Protein AF-A0A1U9K891-F1 (afdb_monomer_lite)

Secondary structure (DSSP, 8-state):
-HHHHHHHHHHHHHHHHHHHHTTHHHHS-GGGHHHHHHHHHHHHHHHHHHHHHHHHHHHGGGT----HHHHHHHHHHHHHHHHHHHHHHHHHHHHHTT-S-SS--THHHHHHHHHHHHHHHHHHHHSSPPPPS--TTSPPP-

InterPro domains:
  IPR021328 Spore coat protein CotB-like [PF11155] (35-123)

Radius of gyration: 16.1 Å; chains: 1; bounding box: 39×25×48 Å

Structure (mmCIF, N/CA/C/O backbone):
data_AF-A0A1U9K891-F1
#
_entry.id   AF-A0A1U9K891-F1
#
loop_
_atom_site.group_PDB
_atom_site.id
_atom_site.type_symbol
_atom_site.label_atom_id
_atom_site.label_alt_id
_atom_site.label_comp_id
_atom_site.label_asym_id
_atom_site.label_entity_id
_atom_site.label_seq_id
_atom_site.pdbx_PDB_ins_code
_atom_site.Cartn_x
_atom_site.Cartn_y
_atom_site.Cartn_z
_atom_site.occupancy
_atom_site.B_iso_or_equiv
_atom_site.auth_seq_id
_atom_site.auth_comp_id
_atom_site.auth_asym_id
_atom_site.auth_atom_id
_atom_site.pdbx_PDB_model_num
ATOM 1 N N . MET A 1 1 ? 2.923 1.384 -20.842 1.00 33.66 1 MET A N 1
ATOM 2 C CA . MET A 1 1 ? 1.862 2.333 -20.423 1.00 33.66 1 MET A CA 1
ATOM 3 C C . MET A 1 1 ? 1.271 1.982 -19.051 1.00 33.66 1 MET A C 1
ATOM 5 O O . MET A 1 1 ? 1.158 2.877 -18.228 1.00 33.66 1 MET A O 1
ATOM 9 N N . PHE A 1 2 ? 1.002 0.702 -18.750 1.00 32.62 2 PHE A N 1
ATOM 10 C CA . PHE A 1 2 ? 0.487 0.247 -17.441 1.00 32.62 2 PHE A CA 1
ATOM 11 C C . PHE A 1 2 ? 1.403 0.523 -16.226 1.00 32.62 2 PHE A C 1
ATOM 13 O O . PHE A 1 2 ? 0.908 0.895 -15.169 1.00 32.62 2 PHE A O 1
ATOM 20 N N . PHE A 1 3 ? 2.730 0.447 -16.377 1.00 34.75 3 PHE A N 1
ATOM 21 C CA . PHE A 1 3 ? 3.678 0.740 -15.285 1.00 34.75 3 PHE A CA 1
ATOM 22 C C . PHE A 1 3 ? 3.655 2.208 -14.818 1.00 34.75 3 PHE A C 1
ATOM 24 O O . PHE A 1 3 ? 3.722 2.486 -13.624 1.00 34.75 3 PHE A O 1
ATOM 31 N N . LEU A 1 4 ? 3.495 3.162 -15.747 1.00 36.66 4 LEU A N 1
ATOM 32 C CA . LEU A 1 4 ? 3.326 4.580 -15.399 1.00 36.66 4 LEU A CA 1
ATOM 33 C C . LEU A 1 4 ? 1.980 4.830 -14.705 1.00 36.66 4 LEU A C 1
ATOM 35 O O . LEU A 1 4 ? 1.898 5.683 -13.826 1.00 36.66 4 LEU A O 1
ATOM 39 N N . LEU A 1 5 ? 0.940 4.076 -15.074 1.00 40.94 5 LEU A N 1
ATOM 40 C CA . LEU A 1 5 ? -0.362 4.120 -14.409 1.00 40.94 5 LEU A CA 1
ATOM 41 C C . LEU A 1 5 ? -0.273 3.612 -12.970 1.00 40.94 5 LEU A C 1
ATOM 43 O O . LEU A 1 5 ? -0.857 4.224 -12.099 1.00 40.94 5 LEU A O 1
ATOM 47 N N . ILE A 1 6 ? 0.512 2.579 -12.676 1.00 49.97 6 ILE A N 1
ATOM 48 C CA . ILE A 1 6 ? 0.661 2.077 -11.297 1.00 49.97 6 ILE A CA 1
ATOM 49 C C . ILE A 1 6 ? 1.545 2.975 -10.445 1.00 49.97 6 ILE A C 1
ATOM 51 O O . ILE A 1 6 ? 1.308 3.094 -9.255 1.00 49.97 6 ILE A O 1
ATOM 55 N N . LEU A 1 7 ? 2.497 3.695 -11.032 1.00 44.00 7 LEU A N 1
ATOM 56 C CA . LEU A 1 7 ? 3.250 4.715 -10.301 1.00 44.00 7 LEU A CA 1
ATOM 57 C C . LEU A 1 7 ? 2.450 6.012 -10.111 1.00 44.00 7 LEU A C 1
ATOM 59 O O . LEU A 1 7 ? 2.667 6.721 -9.137 1.00 44.00 7 LEU A O 1
ATOM 63 N N . THR A 1 8 ? 1.504 6.332 -10.997 1.00 44.66 8 THR A N 1
ATOM 64 C CA . THR A 1 8 ? 0.598 7.487 -10.835 1.00 44.66 8 THR A CA 1
ATOM 65 C C . THR A 1 8 ? -0.592 7.161 -9.928 1.00 44.66 8 THR A C 1
ATOM 67 O O . THR A 1 8 ? -0.879 7.939 -9.027 1.00 44.66 8 THR A O 1
ATOM 70 N N . HIS A 1 9 ? -1.208 5.984 -10.054 1.00 48.44 9 HIS A N 1
ATOM 71 C CA . HIS A 1 9 ? -2.154 5.435 -9.077 1.00 48.44 9 HIS A CA 1
ATOM 72 C C . HIS A 1 9 ? -1.477 5.123 -7.747 1.00 48.44 9 HIS A C 1
ATOM 74 O O . HIS A 1 9 ? -2.083 5.335 -6.711 1.00 48.44 9 HIS A O 1
ATOM 80 N N . GLY A 1 10 ? -0.221 4.686 -7.758 1.00 49.00 10 GLY A N 1
ATOM 81 C CA . GLY A 1 10 ? 0.613 4.533 -6.574 1.00 49.00 10 GLY A CA 1
ATOM 82 C C . GLY A 1 10 ? 0.853 5.878 -5.917 1.00 49.00 10 GLY A C 1
ATOM 83 O O . GLY A 1 10 ? 0.620 5.990 -4.730 1.00 49.00 10 GLY A O 1
ATOM 84 N N . LYS A 1 11 ? 1.184 6.938 -6.664 1.00 44.19 11 LYS A N 1
ATOM 85 C CA . LYS A 1 11 ? 1.211 8.306 -6.117 1.00 44.19 11 LYS A CA 1
ATOM 86 C C . LYS A 1 11 ? -0.128 8.716 -5.500 1.00 44.19 11 LYS A C 1
ATOM 88 O O . LYS A 1 11 ? -0.116 9.292 -4.424 1.00 44.19 11 LYS A O 1
ATOM 93 N N . VAL A 1 12 ? -1.262 8.408 -6.135 1.00 40.78 12 VAL A N 1
ATOM 94 C CA . VAL A 1 12 ? -2.603 8.720 -5.596 1.00 40.78 12 VAL A CA 1
ATOM 95 C C . VAL A 1 12 ? -2.924 7.886 -4.346 1.00 40.78 12 VAL A C 1
ATOM 97 O O . VAL A 1 12 ? -3.421 8.431 -3.370 1.00 40.78 12 VAL A O 1
ATOM 100 N N . SER A 1 13 ? -2.599 6.595 -4.343 1.00 46.31 13 SER A N 1
ATOM 101 C CA . SER A 1 13 ? -2.831 5.662 -3.234 1.00 46.31 13 SER A CA 1
ATOM 102 C C . SER A 1 13 ? -1.880 5.934 -2.063 1.00 46.31 13 SER A C 1
ATOM 104 O O . SER A 1 13 ? -2.342 6.082 -0.944 1.00 46.31 13 SER A O 1
ATOM 106 N N . PHE A 1 14 ? -0.581 6.156 -2.300 1.00 47.16 14 PHE A N 1
ATOM 107 C CA . PHE A 1 14 ? 0.377 6.639 -1.293 1.00 47.16 14 PHE A CA 1
ATOM 108 C C . PHE A 1 14 ? -0.004 8.021 -0.754 1.00 47.16 14 PHE A C 1
ATOM 110 O O . PHE A 1 14 ? 0.047 8.219 0.451 1.00 47.16 14 PHE A O 1
ATOM 117 N N . SER A 1 15 ? -0.454 8.953 -1.599 1.00 37.88 15 SER A N 1
ATOM 118 C CA . SER A 1 15 ? -0.898 10.274 -1.136 1.00 37.88 15 SER A CA 1
ATOM 119 C C . SER A 1 15 ? -2.155 10.202 -0.266 1.00 37.88 15 SER A C 1
ATOM 121 O O . SER A 1 15 ? -2.250 10.964 0.691 1.00 37.88 15 SER A O 1
ATOM 123 N N . LYS A 1 16 ? -3.109 9.313 -0.572 1.00 48.41 16 LYS A N 1
ATOM 124 C CA . LYS A 1 16 ? -4.275 9.063 0.288 1.00 48.41 16 LYS A CA 1
ATOM 125 C C . LYS A 1 16 ? -3.884 8.346 1.584 1.00 48.41 16 LYS A C 1
ATOM 127 O O . LYS A 1 16 ? -4.315 8.779 2.647 1.00 48.41 16 LYS A O 1
ATOM 132 N N . ARG A 1 17 ? -3.009 7.334 1.508 1.00 52.03 17 ARG A N 1
ATOM 133 C CA . ARG A 1 17 ? -2.419 6.624 2.658 1.00 52.03 17 ARG A CA 1
ATOM 134 C C . ARG A 1 17 ? -1.742 7.568 3.646 1.00 52.03 17 ARG A C 1
ATOM 136 O O . ARG A 1 17 ? -2.068 7.512 4.823 1.00 52.03 17 ARG A O 1
ATOM 143 N N . CYS A 1 18 ? -0.854 8.453 3.175 1.00 44.34 18 CYS A N 1
ATOM 144 C CA . CYS A 1 18 ? -0.199 9.460 4.018 1.00 44.34 18 CYS A CA 1
ATOM 145 C C . CYS A 1 18 ? -1.235 10.347 4.724 1.00 44.34 18 CYS A C 1
ATOM 147 O O . CYS A 1 18 ? -1.146 10.563 5.925 1.00 44.34 18 CYS A O 1
ATOM 149 N N . PHE A 1 19 ? -2.267 10.797 4.004 1.00 44.09 19 PHE A N 1
ATOM 150 C CA . PHE A 1 19 ? -3.293 11.676 4.571 1.00 44.09 19 PHE A CA 1
ATOM 151 C C . PHE A 1 19 ? -4.163 10.979 5.636 1.00 44.09 19 PHE A C 1
ATOM 153 O O . PHE A 1 19 ? -4.589 11.599 6.611 1.00 44.09 19 PHE A O 1
ATOM 160 N N . LEU A 1 20 ? -4.422 9.681 5.464 1.00 51.84 20 LEU A N 1
ATOM 161 C CA . LEU A 1 20 ? -5.260 8.889 6.365 1.00 51.84 20 LEU A CA 1
ATOM 162 C C . LEU A 1 20 ? -4.485 8.364 7.584 1.00 51.84 20 LEU A C 1
ATOM 164 O O . LEU A 1 20 ? -4.988 8.470 8.700 1.00 51.84 20 LEU A O 1
ATOM 168 N N . ALA A 1 21 ? -3.243 7.896 7.411 1.00 53.66 21 ALA A N 1
ATOM 169 C CA . ALA A 1 21 ? -2.380 7.458 8.514 1.00 53.66 21 ALA A CA 1
ATOM 170 C C . ALA A 1 21 ? -2.021 8.599 9.486 1.00 53.66 21 ALA A C 1
ATOM 172 O O . ALA A 1 21 ? -1.835 8.358 10.678 1.00 53.66 21 ALA A O 1
ATOM 173 N N . ASP A 1 22 ? -1.997 9.848 9.010 1.00 53.81 22 ASP A N 1
ATOM 174 C CA . ASP A 1 22 ? -1.832 11.036 9.859 1.00 53.81 22 ASP A CA 1
ATOM 175 C C . ASP A 1 22 ? -3.111 11.422 10.617 1.00 53.81 22 ASP A C 1
ATOM 177 O O . ASP A 1 22 ? -3.047 12.099 11.647 1.00 53.81 22 ASP A O 1
ATOM 181 N N . SER A 1 23 ? -4.273 10.963 10.142 1.00 57.81 23 SER A N 1
ATOM 182 C CA . SER A 1 23 ? -5.575 11.209 10.772 1.00 57.81 23 SER A CA 1
ATOM 183 C C . SER A 1 23 ? -5.867 10.227 11.914 1.00 57.81 23 SER A C 1
ATOM 185 O O . SER A 1 23 ? -6.490 10.615 12.900 1.00 57.81 23 SER A O 1
ATOM 187 N N . ILE A 1 24 ? -5.369 8.985 11.835 1.00 62.19 24 ILE A N 1
ATOM 188 C CA . ILE A 1 24 ? -5.563 7.950 12.871 1.00 62.19 24 ILE A CA 1
ATOM 189 C C . ILE A 1 24 ? -5.080 8.431 14.260 1.00 62.19 24 ILE A C 1
ATOM 191 O O . ILE A 1 24 ? -5.860 8.373 15.212 1.00 62.19 24 ILE A O 1
ATOM 195 N N . PRO A 1 25 ? -3.871 9.018 14.414 1.00 57.59 25 PRO A N 1
ATOM 196 C CA . PRO A 1 25 ? -3.420 9.587 15.683 1.00 57.59 25 PRO A CA 1
ATOM 197 C C . PRO A 1 25 ? -4.299 10.692 16.266 1.00 57.59 25 PRO A C 1
ATOM 199 O O . PRO A 1 25 ? -4.258 10.914 17.472 1.00 57.59 25 PRO A O 1
ATOM 202 N N . LEU A 1 26 ? -5.033 11.426 15.424 1.00 56.66 26 LEU A N 1
ATOM 203 C CA . LEU A 1 26 ? -5.911 12.513 15.861 1.00 56.66 26 LEU A CA 1
ATOM 204 C C . LEU A 1 26 ? -7.231 11.976 16.434 1.00 56.66 26 LEU A C 1
ATOM 206 O O . LEU A 1 26 ? -7.853 12.639 17.263 1.00 56.66 26 LEU A O 1
ATOM 210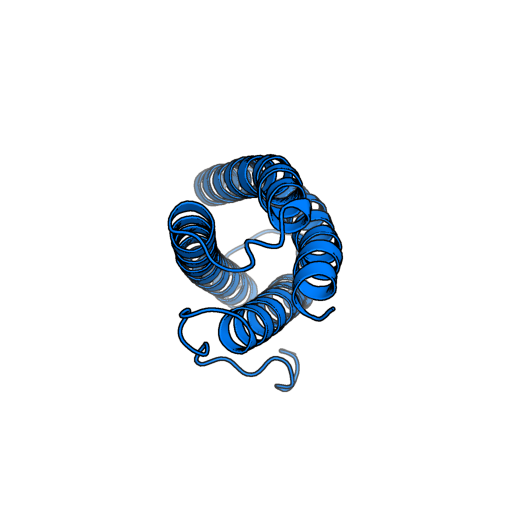 N N . CYS A 1 27 ? -7.639 10.783 15.999 1.00 57.28 27 CYS A N 1
ATOM 211 C CA . CYS A 1 27 ? -8.893 10.142 16.376 1.00 57.28 27 CYS A CA 1
ATOM 212 C C . CYS A 1 27 ? -8.758 9.135 17.532 1.00 57.28 27 CYS A C 1
ATOM 214 O O . CYS A 1 27 ? -9.783 8.741 18.083 1.00 57.28 27 CYS A O 1
ATOM 216 N N . LEU A 1 28 ? -7.536 8.755 17.930 1.00 58.94 28 LEU A N 1
ATOM 217 C CA . LEU A 1 28 ? -7.259 7.851 19.055 1.00 58.94 28 LEU A CA 1
ATOM 218 C C . LEU A 1 28 ? -6.839 8.643 20.317 1.00 58.94 28 LEU A C 1
ATOM 220 O O . LEU A 1 28 ? -5.880 9.417 20.263 1.00 58.94 28 LEU A O 1
ATOM 224 N N . PRO A 1 29 ? -7.504 8.482 21.478 1.00 54.91 29 PRO A N 1
ATOM 225 C CA . PRO A 1 29 ? -7.154 9.198 22.702 1.00 54.91 29 PRO A CA 1
ATOM 226 C C . PRO A 1 29 ? -5.859 8.658 23.326 1.00 54.91 29 PRO A C 1
ATOM 228 O O . PRO A 1 29 ? -5.322 7.620 22.944 1.00 54.91 29 PRO A O 1
ATOM 231 N N . PHE A 1 30 ? -5.394 9.343 24.375 1.00 47.72 30 PHE A N 1
ATOM 232 C CA . PHE A 1 30 ? -4.142 9.093 25.108 1.00 47.72 30 PHE A CA 1
ATOM 233 C C . PHE A 1 30 ? -3.942 7.648 25.625 1.00 47.72 30 PHE A C 1
ATOM 235 O O . PHE A 1 30 ? -2.829 7.288 25.990 1.00 47.72 30 PHE A O 1
ATOM 242 N N . MET A 1 31 ? -4.985 6.812 25.660 1.00 50.09 31 MET A N 1
ATOM 243 C CA . MET A 1 31 ? -4.899 5.411 26.096 1.00 50.09 31 MET A CA 1
ATOM 244 C C . MET A 1 31 ? -4.296 4.476 25.027 1.00 50.09 31 MET A C 1
ATOM 246 O O . MET A 1 31 ? -3.773 3.422 25.371 1.00 50.09 31 MET A O 1
ATOM 250 N N . HIS A 1 32 ? -4.257 4.897 23.758 1.00 66.50 32 HIS A N 1
ATOM 251 C CA . HIS A 1 32 ? -3.839 4.079 22.607 1.00 66.50 32 HIS A CA 1
ATOM 252 C C . HIS A 1 32 ? -2.469 4.490 22.029 1.00 66.50 32 HIS A C 1
ATOM 254 O O . HIS A 1 32 ? -2.254 4.515 20.818 1.00 66.50 32 HIS A O 1
ATOM 260 N N . ILE A 1 33 ? -1.504 4.835 22.894 1.00 72.62 33 ILE A N 1
ATOM 261 C CA . ILE A 1 33 ? -0.168 5.334 22.490 1.00 72.62 33 ILE A CA 1
ATOM 262 C C . ILE A 1 33 ? 0.570 4.365 21.551 1.00 72.62 33 ILE A C 1
ATOM 264 O O . ILE A 1 33 ? 1.286 4.824 20.661 1.00 72.62 33 ILE A O 1
ATOM 268 N N . LEU A 1 34 ? 0.397 3.051 21.725 1.00 80.56 34 LEU A N 1
ATOM 269 C CA . LEU A 1 34 ? 1.054 2.039 20.890 1.00 80.56 34 LEU A CA 1
ATOM 270 C C . LEU A 1 34 ? 0.527 2.060 19.447 1.00 80.56 34 LEU A C 1
ATOM 272 O O . LEU A 1 34 ? 1.331 2.188 18.526 1.00 80.56 34 LEU A O 1
ATOM 276 N N . LEU A 1 35 ? -0.797 2.071 19.254 1.00 79.44 35 LEU A N 1
ATOM 277 C CA . LEU A 1 35 ? -1.423 2.184 17.928 1.00 79.44 35 LEU A CA 1
ATOM 278 C C . LEU A 1 35 ? -1.027 3.490 17.227 1.00 79.44 35 LEU A C 1
ATOM 280 O O . LEU A 1 35 ? -0.752 3.519 16.029 1.00 79.44 35 LEU A O 1
ATOM 284 N N . ILE A 1 36 ? -0.911 4.584 17.987 1.00 79.25 36 ILE A N 1
ATOM 285 C CA . ILE A 1 36 ? -0.436 5.870 17.463 1.00 79.25 36 ILE A CA 1
ATOM 286 C C . ILE A 1 36 ? 1.021 5.773 16.985 1.00 79.25 36 ILE A C 1
ATOM 288 O O . ILE A 1 36 ? 1.369 6.315 15.932 1.00 79.25 36 ILE A O 1
ATOM 292 N N . GLN A 1 37 ? 1.895 5.123 17.757 1.00 85.19 37 GLN A N 1
ATOM 293 C CA . GLN A 1 37 ? 3.298 4.929 17.383 1.00 85.19 37 GLN A CA 1
ATOM 294 C C . GLN A 1 37 ? 3.434 4.038 16.148 1.00 85.19 37 GLN A C 1
ATOM 296 O O . GLN A 1 37 ? 4.242 4.336 15.263 1.00 85.19 37 GLN A O 1
ATOM 301 N N . GLU A 1 38 ? 2.627 2.988 16.062 1.00 86.19 38 GLU A N 1
ATOM 302 C CA . GLU A 1 38 ? 2.588 2.094 14.914 1.00 86.19 38 GLU A CA 1
ATOM 303 C C . GLU A 1 38 ? 2.091 2.812 13.654 1.00 86.19 38 GLU A C 1
ATOM 305 O O . GLU A 1 38 ? 2.795 2.810 12.640 1.00 86.19 38 GLU A O 1
ATOM 310 N N . SER A 1 39 ? 0.982 3.554 13.746 1.00 84.50 39 SER A N 1
ATOM 311 C CA . SER A 1 39 ? 0.462 4.384 12.649 1.00 84.50 39 SER A CA 1
ATOM 312 C C . SER A 1 39 ? 1.515 5.363 12.125 1.00 84.50 39 SER A C 1
ATOM 314 O O . SER A 1 39 ? 1.769 5.430 10.925 1.00 84.50 39 SER A O 1
ATOM 316 N N . ARG A 1 40 ? 2.223 6.071 13.018 1.00 84.25 40 ARG A N 1
ATOM 317 C CA . ARG A 1 40 ? 3.322 6.980 12.630 1.00 84.25 40 ARG A CA 1
ATOM 318 C C . ARG A 1 40 ? 4.478 6.249 11.951 1.00 84.25 40 ARG A C 1
ATOM 320 O O . ARG A 1 40 ? 5.137 6.802 11.070 1.00 84.25 40 ARG A O 1
ATOM 327 N N . THR A 1 41 ? 4.744 5.014 12.365 1.00 88.56 41 THR A N 1
ATOM 328 C CA . THR A 1 41 ? 5.785 4.178 11.761 1.00 88.56 41 THR A CA 1
ATOM 329 C C . THR A 1 41 ? 5.374 3.740 10.356 1.00 88.56 41 THR A C 1
ATOM 331 O O . THR A 1 41 ? 6.220 3.708 9.461 1.00 88.56 41 THR A O 1
ATOM 334 N N . PHE A 1 42 ? 4.089 3.458 10.122 1.00 85.12 42 PHE A N 1
ATOM 335 C CA . PHE A 1 42 ? 3.549 3.260 8.775 1.00 85.12 42 PHE A CA 1
ATOM 336 C C . PHE A 1 42 ? 3.634 4.532 7.926 1.00 85.12 42 PHE A C 1
ATOM 338 O O . PHE A 1 42 ? 4.175 4.455 6.823 1.00 85.12 42 PHE A O 1
ATOM 345 N N . THR A 1 43 ? 3.221 5.700 8.442 1.00 82.62 43 THR A N 1
ATOM 346 C CA . THR A 1 43 ? 3.354 6.989 7.730 1.00 82.62 43 THR A CA 1
ATOM 347 C C . THR A 1 43 ? 4.778 7.174 7.214 1.00 82.62 43 THR A C 1
ATOM 349 O O . THR A 1 43 ? 4.987 7.348 6.015 1.00 82.62 43 THR A O 1
ATOM 352 N N . LYS A 1 44 ? 5.775 7.056 8.099 1.00 86.75 44 LYS A N 1
ATOM 353 C CA . LYS A 1 44 ? 7.180 7.258 7.732 1.00 86.75 44 LYS A CA 1
ATOM 354 C C . LYS A 1 44 ? 7.650 6.279 6.648 1.00 86.75 44 LYS A C 1
ATOM 356 O O . LYS A 1 44 ? 8.313 6.684 5.696 1.00 86.75 44 LYS A O 1
ATOM 361 N N . ARG A 1 45 ? 7.296 4.994 6.761 1.00 86.62 45 ARG A N 1
ATOM 362 C CA . ARG A 1 45 ? 7.644 3.978 5.750 1.00 86.62 45 ARG A CA 1
ATOM 363 C C . ARG A 1 45 ? 7.010 4.296 4.393 1.00 86.62 45 ARG A C 1
ATOM 365 O O . ARG A 1 45 ? 7.671 4.201 3.358 1.00 86.62 45 ARG A O 1
ATOM 372 N N . PHE A 1 46 ? 5.753 4.734 4.385 1.00 84.75 46 PHE A N 1
ATOM 373 C CA . PHE A 1 46 ? 5.067 5.127 3.157 1.00 84.75 46 PHE A CA 1
ATOM 374 C C . PHE A 1 46 ? 5.643 6.399 2.526 1.00 84.75 46 PHE A C 1
ATOM 376 O O . PHE A 1 46 ? 5.753 6.455 1.301 1.00 84.75 46 PHE A O 1
ATOM 383 N N . GLU A 1 47 ? 6.082 7.377 3.320 1.00 84.06 47 GLU A N 1
ATOM 384 C CA . GLU A 1 47 ? 6.816 8.550 2.826 1.00 84.06 47 GLU A CA 1
ATOM 385 C C . GLU A 1 47 ? 8.136 8.153 2.151 1.00 84.06 47 GLU A C 1
ATOM 387 O O . GLU A 1 47 ? 8.448 8.621 1.052 1.00 84.06 47 GLU A O 1
ATOM 392 N N . GLU A 1 48 ? 8.896 7.238 2.757 1.00 87.00 48 GLU A N 1
ATOM 393 C CA . GLU A 1 48 ? 10.138 6.721 2.173 1.00 87.00 48 GLU A CA 1
ATOM 394 C C . GLU A 1 48 ? 9.878 6.033 0.820 1.00 87.00 48 GLU A C 1
ATOM 396 O O . GLU A 1 48 ? 10.600 6.266 -0.158 1.00 87.00 48 GLU A O 1
ATOM 401 N N . TYR A 1 49 ? 8.805 5.243 0.708 1.00 86.00 49 TYR A N 1
ATOM 402 C CA . TYR A 1 49 ? 8.398 4.651 -0.569 1.00 86.00 49 TYR A CA 1
ATOM 403 C C . TYR A 1 49 ? 7.909 5.678 -1.584 1.00 86.00 49 TYR A C 1
ATOM 405 O O . TYR A 1 49 ? 8.216 5.549 -2.774 1.00 86.00 49 TYR A O 1
ATOM 413 N N . PHE A 1 50 ? 7.198 6.710 -1.136 1.00 83.31 50 PHE A N 1
ATOM 414 C CA . PHE A 1 50 ? 6.744 7.800 -1.988 1.00 83.31 50 PHE A CA 1
ATOM 415 C C . PHE A 1 50 ? 7.918 8.559 -2.615 1.00 83.31 50 PHE A C 1
ATOM 417 O O . PHE A 1 50 ? 7.851 8.909 -3.793 1.00 83.31 50 PHE A O 1
ATOM 424 N N . LEU A 1 51 ? 9.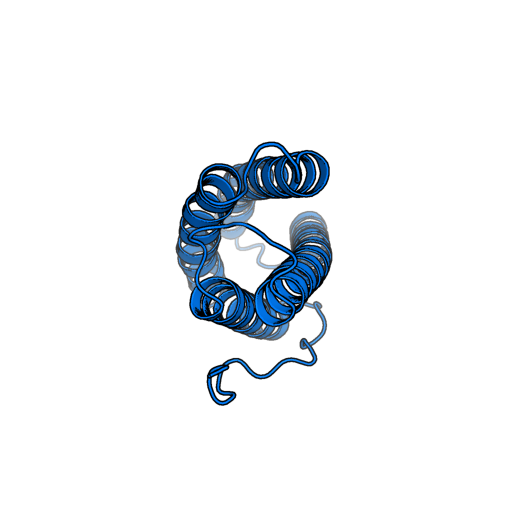011 8.760 -1.874 1.00 86.12 51 LEU A N 1
ATOM 425 C CA . LEU A 1 51 ? 10.233 9.374 -2.399 1.00 86.12 51 LEU A CA 1
ATOM 426 C C . LEU A 1 51 ? 11.012 8.428 -3.326 1.00 86.12 51 LEU A C 1
ATOM 428 O O . LEU A 1 51 ? 11.559 8.865 -4.336 1.00 86.12 51 LEU A O 1
ATOM 432 N N . LYS A 1 52 ? 11.035 7.124 -3.030 1.00 86.69 52 LYS A N 1
ATOM 433 C CA . LYS A 1 52 ? 11.764 6.110 -3.816 1.00 86.69 52 LYS A CA 1
ATOM 434 C C . LYS A 1 52 ? 11.094 5.786 -5.158 1.00 86.69 52 LYS A C 1
ATOM 436 O O . LYS A 1 52 ? 11.780 5.539 -6.150 1.00 86.69 52 LYS A O 1
ATOM 441 N N . ALA A 1 53 ? 9.762 5.776 -5.219 1.00 85.56 53 ALA A N 1
ATOM 442 C CA . ALA A 1 53 ? 9.019 5.351 -6.406 1.00 85.56 53 ALA A CA 1
ATOM 443 C C . ALA A 1 53 ? 9.275 6.217 -7.666 1.00 85.56 53 ALA A C 1
ATOM 445 O O . ALA A 1 53 ? 9.491 5.640 -8.737 1.00 85.56 53 ALA A O 1
ATOM 446 N N . PRO A 1 54 ? 9.298 7.567 -7.603 1.00 85.94 54 PRO A N 1
ATOM 447 C CA . PRO A 1 54 ? 9.645 8.421 -8.740 1.00 85.94 54 PRO A CA 1
ATOM 448 C C . PRO A 1 54 ? 11.058 8.186 -9.281 1.00 85.94 54 PRO A C 1
ATOM 450 O O . PRO A 1 54 ? 11.246 8.223 -10.496 1.00 85.94 54 PRO A O 1
ATOM 453 N N . GLU A 1 55 ? 12.028 7.899 -8.412 1.00 88.38 55 GLU A N 1
ATOM 454 C CA . GLU A 1 55 ? 13.411 7.620 -8.818 1.00 88.38 55 GLU A CA 1
ATOM 455 C C . GLU A 1 55 ? 13.489 6.330 -9.646 1.00 88.38 55 GLU A C 1
ATOM 457 O O . GLU A 1 55 ? 14.040 6.311 -10.750 1.00 88.38 55 GLU A O 1
ATOM 462 N N . LEU A 1 56 ? 12.829 5.265 -9.176 1.00 87.69 56 LEU A N 1
ATOM 463 C CA . LEU A 1 56 ? 12.722 4.004 -9.918 1.00 87.69 56 LEU A CA 1
ATOM 464 C C . LEU A 1 56 ? 11.940 4.171 -11.228 1.00 87.69 56 LEU A C 1
ATOM 466 O O . LEU A 1 56 ? 12.296 3.570 -12.244 1.00 87.69 56 LEU A O 1
ATOM 470 N N . ALA A 1 57 ? 10.912 5.024 -11.234 1.00 85.44 57 ALA A N 1
ATOM 471 C CA . ALA A 1 57 ? 10.184 5.396 -12.444 1.00 85.44 57 ALA A CA 1
ATOM 472 C C . ALA A 1 57 ? 11.089 6.097 -13.468 1.00 85.44 57 ALA A C 1
ATOM 474 O O . ALA A 1 57 ? 10.947 5.885 -14.673 1.00 85.44 57 ALA A O 1
ATOM 475 N N . GLY A 1 58 ? 12.029 6.919 -12.993 1.00 87.31 58 GLY A N 1
ATOM 476 C CA . GLY A 1 58 ? 13.018 7.604 -13.818 1.00 87.31 58 GLY A CA 1
ATOM 477 C C . GLY A 1 58 ? 13.872 6.630 -14.629 1.00 87.31 58 GLY A C 1
ATOM 478 O O . GLY A 1 58 ? 14.089 6.858 -15.821 1.00 87.31 58 GLY A O 1
ATOM 479 N N . TYR A 1 59 ? 14.272 5.502 -14.036 1.00 87.12 59 TYR A N 1
ATOM 480 C CA . TYR A 1 59 ? 15.063 4.474 -14.723 1.00 87.12 59 TYR A CA 1
ATOM 481 C C . TYR A 1 59 ? 14.327 3.811 -15.890 1.00 87.12 59 TYR A C 1
ATOM 483 O O . TYR A 1 59 ? 14.968 3.444 -16.875 1.00 87.12 59 TYR A O 1
ATOM 491 N N . LEU A 1 60 ? 12.990 3.757 -15.868 1.00 86.31 60 LEU A N 1
ATOM 492 C CA . LEU A 1 60 ? 12.188 3.210 -16.973 1.00 86.31 60 LEU A CA 1
ATOM 493 C C . LEU A 1 60 ? 12.368 3.995 -18.286 1.00 86.31 60 LEU A C 1
ATOM 495 O O . LEU A 1 60 ? 12.125 3.462 -19.370 1.00 86.31 60 LEU A O 1
ATOM 499 N N . ARG A 1 61 ? 12.837 5.251 -18.219 1.00 90.38 61 ARG A N 1
ATOM 500 C CA . ARG A 1 61 ? 13.166 6.062 -19.406 1.00 90.38 61 ARG A CA 1
ATOM 501 C C . ARG A 1 61 ? 14.321 5.491 -20.226 1.00 90.38 61 ARG A C 1
ATOM 503 O O . ARG A 1 61 ? 14.444 5.835 -21.394 1.00 90.38 61 ARG A O 1
ATOM 510 N N . THR A 1 62 ? 15.142 4.624 -19.636 1.00 91.81 62 THR A N 1
ATOM 511 C CA . THR A 1 62 ? 16.233 3.922 -20.330 1.00 91.81 62 THR A CA 1
ATOM 512 C C . THR A 1 62 ? 15.745 2.736 -21.171 1.00 91.81 62 THR A C 1
ATOM 514 O O . THR A 1 62 ? 16.560 2.027 -21.750 1.00 91.81 62 THR A O 1
ATOM 517 N N . HIS A 1 63 ? 14.426 2.502 -21.227 1.00 87.75 63 HIS A N 1
ATOM 518 C CA . HIS A 1 63 ? 13.790 1.313 -21.812 1.00 87.75 63 HIS A CA 1
ATOM 519 C C . HIS A 1 63 ? 14.108 -0.003 -21.082 1.00 87.75 63 HIS A C 1
ATOM 521 O O . HIS A 1 63 ? 13.768 -1.082 -21.566 1.00 87.75 63 HIS A O 1
ATOM 527 N N . LEU A 1 64 ? 14.682 0.080 -19.878 1.00 87.75 64 LEU A N 1
ATOM 528 C CA . LEU A 1 64 ? 14.795 -1.036 -18.949 1.00 87.75 64 LEU A CA 1
ATOM 529 C C . LEU A 1 64 ? 13.515 -1.130 -18.103 1.00 87.75 64 LEU A C 1
ATOM 531 O O . LEU A 1 64 ? 13.349 -0.400 -17.129 1.00 87.75 64 LEU A O 1
ATOM 535 N N . PHE A 1 65 ? 12.590 -2.006 -18.496 1.00 83.81 65 PHE A N 1
ATOM 536 C CA . PHE A 1 65 ? 11.278 -2.132 -17.839 1.00 83.81 65 PHE A CA 1
ATOM 537 C C . PHE A 1 65 ? 11.267 -3.068 -16.629 1.00 83.81 65 PHE A C 1
ATOM 539 O O . PHE A 1 65 ? 10.352 -3.001 -15.813 1.00 83.81 65 PHE A O 1
ATOM 546 N N . THR A 1 66 ? 12.277 -3.924 -16.500 1.00 84.62 66 THR A N 1
ATOM 547 C CA . THR A 1 66 ? 12.450 -4.834 -15.371 1.00 84.62 66 THR A CA 1
ATOM 548 C C . THR A 1 66 ? 13.899 -4.787 -14.918 1.00 84.62 66 THR A C 1
ATOM 550 O O . THR A 1 66 ? 14.827 -4.819 -15.725 1.00 84.62 66 THR A O 1
ATOM 553 N N . PHE A 1 67 ? 14.108 -4.664 -13.611 1.00 91.25 67 PHE A N 1
ATOM 554 C CA . PHE A 1 67 ? 15.440 -4.676 -13.021 1.00 91.25 67 PHE A CA 1
ATOM 555 C C . PHE A 1 67 ? 15.370 -5.077 -11.543 1.00 91.25 67 PHE A C 1
ATOM 557 O O . PHE A 1 67 ? 14.345 -4.844 -10.896 1.00 91.25 67 PHE A O 1
ATOM 564 N N . PRO A 1 68 ? 16.444 -5.657 -10.973 1.00 93.12 68 PRO A N 1
ATOM 565 C CA . PRO A 1 68 ? 16.397 -6.247 -9.635 1.00 93.12 68 PRO A CA 1
ATOM 566 C C . PRO A 1 68 ? 15.924 -5.290 -8.535 1.00 93.12 68 PRO A C 1
ATOM 568 O O . PRO A 1 68 ? 15.180 -5.696 -7.646 1.00 93.12 68 PRO A O 1
ATOM 571 N N . ALA A 1 69 ? 16.304 -4.010 -8.608 1.00 92.25 69 ALA A N 1
ATOM 572 C CA . ALA A 1 69 ? 15.886 -3.017 -7.620 1.00 92.25 69 ALA A CA 1
ATOM 573 C C . ALA A 1 69 ?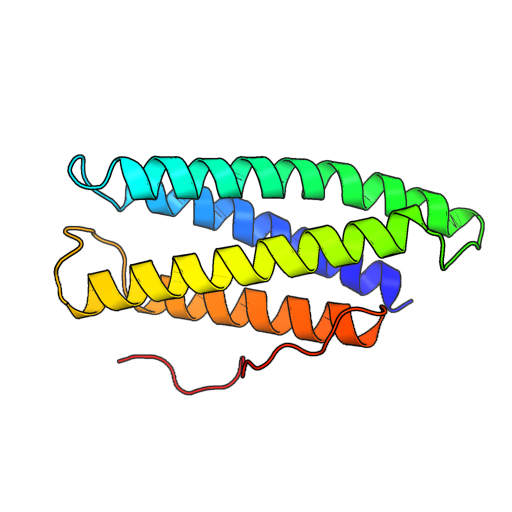 14.375 -2.714 -7.671 1.00 92.25 69 ALA A C 1
ATOM 575 O O . ALA A 1 69 ? 13.774 -2.520 -6.618 1.00 92.25 69 ALA A O 1
ATOM 576 N N . LEU A 1 70 ? 13.753 -2.735 -8.858 1.00 90.50 70 LEU A N 1
ATOM 577 C CA . LEU A 1 70 ? 12.303 -2.574 -9.011 1.00 90.50 70 LEU A CA 1
ATOM 578 C C . LEU A 1 70 ? 11.549 -3.778 -8.443 1.00 90.50 70 LEU A C 1
ATOM 580 O O . LEU A 1 70 ? 10.600 -3.609 -7.687 1.00 90.50 70 LEU A O 1
ATOM 584 N N . ASN A 1 71 ? 12.018 -4.992 -8.740 1.00 91.00 71 ASN A N 1
ATOM 585 C CA . ASN A 1 71 ? 11.406 -6.216 -8.221 1.00 91.00 71 ASN A CA 1
ATOM 586 C C . ASN A 1 71 ? 11.502 -6.285 -6.693 1.00 91.00 71 ASN A C 1
ATOM 588 O O . ASN A 1 71 ? 10.535 -6.643 -6.025 1.00 91.00 71 ASN A O 1
ATOM 592 N N . ARG A 1 72 ? 12.653 -5.896 -6.133 1.00 92.81 72 ARG A N 1
ATOM 593 C CA . ARG A 1 72 ? 12.831 -5.791 -4.684 1.00 92.81 72 ARG A CA 1
ATOM 594 C C . ARG A 1 72 ? 11.883 -4.756 -4.079 1.00 92.81 72 ARG A C 1
ATOM 596 O O . ARG A 1 72 ? 11.237 -5.059 -3.086 1.00 92.81 72 ARG A O 1
ATOM 603 N N . PHE A 1 73 ? 11.778 -3.573 -4.682 1.00 91.50 73 PHE A N 1
ATOM 604 C CA . PHE A 1 73 ? 10.867 -2.527 -4.218 1.00 91.50 73 PHE A CA 1
ATOM 605 C C . PHE A 1 73 ? 9.406 -2.994 -4.210 1.00 91.50 73 PHE A C 1
ATOM 607 O O . PHE A 1 73 ? 8.716 -2.792 -3.219 1.00 91.50 73 PHE A O 1
ATOM 614 N N . ASN A 1 74 ? 8.953 -3.681 -5.261 1.00 90.31 74 ASN A N 1
ATOM 615 C CA . ASN A 1 74 ? 7.584 -4.195 -5.321 1.00 90.31 74 ASN A CA 1
ATOM 616 C C . ASN A 1 74 ? 7.293 -5.203 -4.196 1.00 90.31 74 ASN A C 1
ATOM 618 O O . ASN A 1 74 ? 6.222 -5.140 -3.606 1.00 90.31 74 ASN A O 1
ATOM 622 N N . ARG A 1 75 ? 8.251 -6.076 -3.853 1.00 91.69 75 ARG A N 1
ATOM 623 C CA . ARG A 1 75 ? 8.121 -7.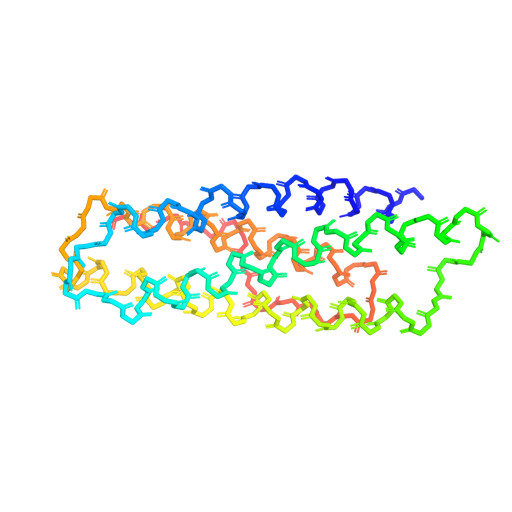019 -2.722 1.00 91.69 75 ARG A CA 1
ATOM 624 C C . ARG A 1 75 ? 8.153 -6.332 -1.356 1.00 91.69 75 ARG A C 1
ATOM 626 O O . ARG A 1 75 ? 7.455 -6.754 -0.446 1.00 91.69 75 ARG A O 1
ATOM 633 N N . GLU A 1 76 ? 8.968 -5.288 -1.204 1.00 92.12 76 GLU A N 1
ATOM 634 C CA . GLU A 1 76 ? 8.988 -4.468 0.017 1.00 92.12 76 GLU A CA 1
ATOM 635 C C . GLU A 1 76 ? 7.621 -3.806 0.238 1.00 92.12 76 GLU A C 1
ATOM 637 O O . GLU A 1 76 ? 7.070 -3.884 1.331 1.00 92.12 76 GLU A O 1
ATOM 642 N N . VAL A 1 77 ? 7.045 -3.228 -0.820 1.00 90.06 77 VAL A N 1
ATOM 643 C CA . VAL A 1 77 ? 5.713 -2.615 -0.765 1.00 90.06 77 VAL A CA 1
ATOM 644 C C . VAL A 1 77 ? 4.618 -3.657 -0.532 1.00 90.06 77 VAL A C 1
ATOM 646 O O . VAL A 1 77 ? 3.731 -3.404 0.271 1.00 90.06 77 VAL A O 1
ATOM 649 N N . GLU A 1 78 ? 4.672 -4.820 -1.191 1.00 90.12 78 GLU A N 1
ATOM 650 C CA . GLU A 1 78 ? 3.740 -5.937 -0.949 1.00 90.12 78 GLU A CA 1
ATOM 651 C C . GLU A 1 78 ? 3.684 -6.301 0.541 1.00 90.12 78 GLU A C 1
ATOM 653 O O . GLU A 1 78 ? 2.602 -6.341 1.123 1.00 90.12 78 GLU A O 1
ATOM 658 N N . LEU A 1 79 ? 4.850 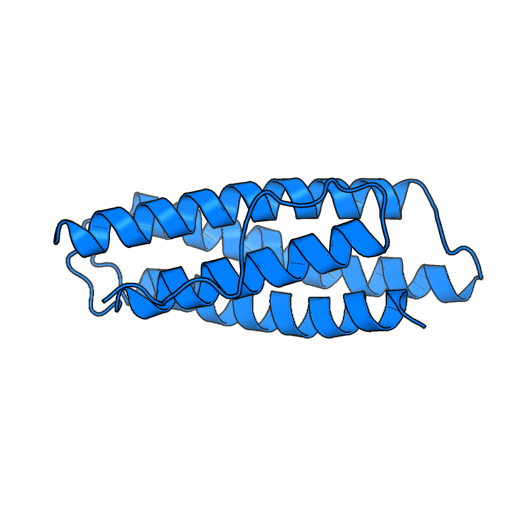-6.514 1.161 1.00 92.00 79 LEU A N 1
ATOM 659 C CA . LEU A 1 79 ? 4.952 -6.874 2.573 1.00 92.00 79 LEU A CA 1
ATOM 660 C C . LEU A 1 79 ? 4.382 -5.777 3.482 1.00 92.00 79 LEU A C 1
ATOM 662 O O . LEU A 1 79 ? 3.572 -6.064 4.357 1.00 92.00 79 LEU A O 1
ATOM 666 N N . GLU A 1 80 ? 4.798 -4.527 3.277 1.00 90.50 80 GLU A N 1
ATOM 667 C CA . GLU A 1 80 ? 4.353 -3.409 4.116 1.00 90.50 80 GLU A CA 1
ATOM 668 C C . GLU A 1 80 ? 2.854 -3.152 4.009 1.00 90.50 80 GLU A C 1
ATOM 670 O O . GLU A 1 80 ? 2.199 -2.828 4.995 1.00 90.50 80 GLU A O 1
ATOM 675 N N . MET A 1 81 ? 2.283 -3.357 2.828 1.00 86.69 81 MET A N 1
ATOM 676 C CA . MET A 1 81 ? 0.846 -3.239 2.639 1.00 86.69 81 MET A CA 1
ATOM 677 C C . MET A 1 81 ? 0.059 -4.368 3.285 1.00 86.69 81 MET A C 1
ATOM 679 O O . MET A 1 81 ? -0.999 -4.100 3.842 1.00 86.69 81 MET A O 1
ATOM 683 N N . ALA A 1 82 ? 0.570 -5.600 3.256 1.00 89.62 82 ALA A N 1
ATOM 684 C CA . ALA A 1 82 ? -0.047 -6.704 3.983 1.00 89.62 82 ALA A CA 1
ATOM 685 C C . ALA A 1 82 ? -0.037 -6.445 5.501 1.00 89.62 82 ALA A C 1
ATOM 687 O O . ALA A 1 82 ? -1.049 -6.647 6.163 1.00 89.62 82 ALA A O 1
ATOM 688 N N . LEU A 1 83 ? 1.073 -5.927 6.044 1.00 91.06 83 LEU A N 1
ATOM 689 C CA . LEU A 1 83 ? 1.153 -5.527 7.454 1.00 91.06 83 LEU A CA 1
ATOM 690 C C . LEU A 1 83 ? 0.169 -4.400 7.785 1.00 91.06 83 LEU A C 1
ATOM 692 O O . LEU A 1 83 ? -0.494 -4.444 8.817 1.00 91.06 83 LEU A O 1
ATOM 696 N N . PHE A 1 84 ? 0.045 -3.410 6.901 1.00 88.06 84 PHE A N 1
ATOM 697 C CA . PHE A 1 84 ? -0.888 -2.305 7.095 1.00 88.06 84 PHE A CA 1
ATOM 698 C C . PHE A 1 84 ? -2.354 -2.747 7.006 1.00 88.06 84 PHE A C 1
ATOM 700 O O . PHE A 1 84 ? -3.181 -2.261 7.765 1.00 88.06 84 PHE A O 1
ATOM 707 N N . GLN A 1 85 ? -2.683 -3.701 6.131 1.00 87.25 85 GLN A N 1
ATOM 708 C CA . GLN A 1 85 ? -4.014 -4.308 6.082 1.00 87.25 85 GLN A CA 1
ATOM 709 C C . GLN A 1 85 ? -4.369 -5.006 7.396 1.00 87.25 85 GLN A C 1
ATOM 711 O O . GLN A 1 85 ? -5.459 -4.774 7.908 1.00 87.25 85 GLN A O 1
ATOM 716 N N . SER A 1 86 ? -3.447 -5.784 7.972 1.00 90.19 86 SER A N 1
ATOM 717 C CA . SER A 1 86 ? -3.656 -6.397 9.290 1.00 90.19 86 SER A CA 1
ATOM 718 C C . SER A 1 86 ? -3.875 -5.351 10.385 1.00 90.19 86 SER A C 1
ATOM 720 O O . SER A 1 86 ? -4.776 -5.508 11.199 1.00 90.19 86 SER A O 1
ATOM 722 N N . PHE A 1 87 ? -3.100 -4.264 10.370 1.00 87.88 87 PHE A N 1
ATOM 723 C CA . PHE A 1 87 ? -3.264 -3.149 11.307 1.00 87.88 87 PHE A CA 1
ATOM 724 C C . PHE A 1 87 ? -4.634 -2.463 11.173 1.00 87.88 87 PHE A C 1
ATOM 726 O O . PHE A 1 87 ? -5.262 -2.126 12.171 1.00 87.88 87 PHE A O 1
ATOM 733 N N . LEU A 1 88 ? -5.134 -2.278 9.946 1.00 85.19 88 LEU A N 1
ATOM 734 C CA . LEU A 1 88 ? -6.471 -1.720 9.718 1.00 85.19 88 LEU A CA 1
ATOM 735 C C . LEU A 1 88 ? -7.581 -2.650 10.217 1.00 85.19 88 LEU A C 1
ATOM 737 O O . LEU A 1 88 ? -8.543 -2.156 10.796 1.00 85.19 88 LEU A O 1
ATOM 741 N N . SER A 1 89 ? -7.441 -3.964 10.023 1.00 85.62 89 SER A N 1
ATOM 742 C CA . SER A 1 89 ? -8.388 -4.948 10.560 1.00 85.62 89 SER A CA 1
ATOM 743 C C . SER A 1 89 ? -8.399 -4.971 12.089 1.00 85.62 89 SER A C 1
ATOM 745 O O . SER A 1 89 ? -9.466 -5.077 12.677 1.00 85.62 89 SER A O 1
ATOM 747 N N . GLU A 1 90 ? -7.241 -4.813 12.737 1.00 85.31 90 GLU A N 1
ATOM 748 C CA . GLU A 1 90 ? -7.164 -4.697 14.200 1.00 85.31 90 GLU A CA 1
ATOM 749 C C . GLU A 1 90 ? -7.881 -3.433 14.702 1.00 85.31 90 GLU A C 1
ATOM 751 O O . GLU A 1 90 ? -8.650 -3.499 15.654 1.00 85.31 90 GLU A O 1
ATOM 756 N N . ILE A 1 91 ? -7.697 -2.286 14.034 1.00 81.06 91 ILE A N 1
ATOM 757 C CA . ILE A 1 91 ? -8.430 -1.053 14.377 1.00 81.06 91 ILE A CA 1
ATOM 758 C C . ILE A 1 91 ? -9.942 -1.236 14.197 1.00 81.06 91 ILE A C 1
ATOM 760 O O . ILE A 1 91 ? -10.711 -0.787 15.042 1.00 81.06 91 ILE A O 1
ATOM 764 N N . GLU A 1 92 ? -10.363 -1.875 13.106 1.00 80.81 92 GLU A N 1
ATOM 765 C CA . GLU A 1 92 ? -11.774 -2.149 12.825 1.00 80.81 92 GLU A CA 1
ATOM 766 C C . GLU A 1 92 ? -12.409 -3.038 13.904 1.00 80.81 92 GLU A C 1
ATOM 768 O O . GLU A 1 92 ? -13.485 -2.713 14.401 1.00 80.81 92 GLU A O 1
ATOM 773 N N . GLU A 1 93 ? -11.734 -4.117 14.310 1.00 82.06 93 GLU A N 1
ATOM 774 C CA . GLU A 1 93 ? -12.196 -5.019 15.373 1.00 82.06 93 GLU A CA 1
ATOM 775 C C . GLU A 1 93 ? -12.328 -4.278 16.712 1.00 82.06 93 GLU A C 1
ATOM 777 O O . GLU A 1 93 ? -13.382 -4.325 17.345 1.00 82.06 93 GLU A O 1
ATOM 782 N N . LEU A 1 94 ? -11.316 -3.489 17.084 1.00 78.12 94 LEU A N 1
ATOM 783 C CA . LEU A 1 94 ? -11.337 -2.702 18.318 1.00 78.12 94 LEU A CA 1
ATOM 784 C C . LEU A 1 94 ? -12.422 -1.606 18.334 1.00 78.12 94 LEU A C 1
ATOM 786 O O . LEU A 1 94 ? -12.917 -1.243 19.403 1.00 78.12 94 LEU A O 1
ATOM 790 N N . GLU A 1 95 ? -12.788 -1.046 17.176 1.00 73.50 95 GLU A N 1
ATOM 791 C CA . GLU A 1 95 ? -13.922 -0.120 17.060 1.00 73.50 95 GLU A CA 1
ATOM 792 C C . GLU A 1 95 ? -15.270 -0.836 17.185 1.00 73.50 95 GLU A C 1
ATOM 794 O O . GLU A 1 95 ? -16.167 -0.330 17.859 1.00 73.50 95 GLU A O 1
ATOM 799 N N . LEU A 1 96 ? -15.421 -2.012 16.566 1.00 74.00 96 LEU A N 1
ATOM 800 C CA . LEU A 1 96 ? -16.647 -2.812 16.655 1.00 74.00 96 LEU A CA 1
ATOM 801 C C . LEU A 1 96 ? -16.918 -3.307 18.083 1.00 74.00 96 LEU A C 1
ATOM 803 O O . LEU A 1 96 ? -18.078 -3.437 18.478 1.00 74.00 96 LEU A O 1
ATOM 807 N N . GLU A 1 97 ? -15.864 -3.555 18.861 1.00 75.69 97 GLU A N 1
ATOM 808 C CA . GLU A 1 97 ? -15.948 -3.956 20.269 1.00 75.69 97 GLU A CA 1
ATOM 809 C C . GLU A 1 97 ? -16.107 -2.765 21.243 1.00 75.69 97 GLU A C 1
ATOM 811 O O . GLU A 1 97 ? -16.230 -2.975 22.451 1.00 75.69 97 GLU A O 1
ATOM 816 N N . ASP A 1 98 ? -16.162 -1.520 20.739 1.00 67.50 98 ASP A N 1
ATOM 817 C CA . ASP A 1 98 ? -16.203 -0.266 21.524 1.00 67.50 98 ASP A CA 1
ATOM 818 C C . ASP A 1 98 ? -14.994 -0.119 22.486 1.00 67.50 98 ASP A C 1
ATOM 820 O O . ASP A 1 98 ? -15.028 0.609 23.483 1.00 67.50 98 ASP A O 1
ATOM 824 N N . GLU A 1 99 ? -13.886 -0.813 22.191 1.00 62.25 99 GLU A N 1
ATOM 825 C CA . GLU A 1 99 ? -12.636 -0.787 22.967 1.00 62.25 99 GLU A CA 1
ATOM 826 C C . GLU A 1 99 ? -11.733 0.402 22.579 1.00 62.25 99 GLU A C 1
ATOM 828 O O . GLU A 1 99 ? -10.842 0.833 23.330 1.00 62.25 99 GLU A O 1
ATOM 833 N N . VAL A 1 100 ? -11.994 1.005 21.417 1.00 59.34 100 VAL A N 1
ATOM 834 C CA . VAL A 1 100 ? -11.373 2.253 20.968 1.00 59.34 100 VAL A CA 1
ATOM 835 C C . VAL A 1 100 ? -12.300 3.436 21.235 1.00 59.34 100 VAL A C 1
ATOM 837 O O . VAL A 1 100 ? -13.261 3.697 20.523 1.00 59.34 100 VAL A O 1
ATOM 840 N N . LEU A 1 101 ? -11.951 4.232 22.250 1.00 52.75 101 LEU A N 1
ATOM 841 C CA . LEU A 1 101 ? -12.619 5.498 22.577 1.00 52.75 101 LEU A CA 1
ATOM 842 C C . LEU A 1 101 ? -12.273 6.606 21.558 1.00 52.75 101 LEU A C 1
ATOM 844 O O . LEU A 1 101 ? -11.615 7.579 21.911 1.00 52.75 101 LEU A O 1
ATOM 848 N N . GLY A 1 102 ? -12.666 6.475 20.292 1.00 59.75 102 GLY A N 1
ATOM 849 C CA . GLY A 1 102 ? -12.351 7.432 19.222 1.00 59.75 102 GLY A CA 1
ATOM 850 C C . GLY A 1 102 ? -13.576 8.047 18.539 1.00 59.75 102 GLY A C 1
ATOM 851 O O . GLY A 1 102 ? -14.695 7.576 18.683 1.00 59.75 102 GLY A O 1
ATOM 852 N N . THR A 1 103 ? -13.375 9.113 17.758 1.00 62.91 103 THR A N 1
ATOM 853 C CA . THR A 1 103 ? -14.376 9.624 16.782 1.00 62.91 103 THR A CA 1
ATOM 854 C C . THR A 1 103 ? -14.261 8.948 15.415 1.00 62.91 103 THR A C 1
ATOM 856 O O . THR A 1 103 ? -14.841 9.399 14.424 1.00 62.91 103 THR A O 1
ATOM 859 N N . LEU A 1 104 ? -13.428 7.919 15.355 1.00 64.50 104 LEU A N 1
ATOM 860 C CA . LEU A 1 104 ? -13.091 7.164 14.170 1.00 64.50 104 LEU A CA 1
ATOM 861 C C . LEU A 1 104 ? -14.306 6.270 13.860 1.00 64.50 104 LEU A C 1
ATOM 863 O O . LEU A 1 104 ? -14.906 5.688 14.758 1.00 64.50 104 LEU A O 1
ATOM 867 N N . SER A 1 105 ? -14.790 6.348 12.621 1.00 69.25 105 SER A N 1
ATOM 868 C CA . SER A 1 105 ? -15.945 5.570 12.176 1.00 69.25 105 SER A CA 1
ATOM 869 C C . SER A 1 105 ? -15.438 4.265 11.570 1.00 69.25 105 SER A C 1
ATOM 871 O O . SER A 1 105 ? -14.526 4.356 10.740 1.00 69.25 105 SER A O 1
ATOM 873 N N . PRO A 1 106 ? -16.095 3.117 11.820 1.00 68.06 106 PRO A N 1
ATOM 874 C CA . PRO A 1 106 ? -15.647 1.814 11.310 1.00 68.06 106 PRO A CA 1
ATOM 875 C C . PRO A 1 106 ? -15.624 1.758 9.775 1.00 68.06 106 PRO A C 1
ATOM 877 O O . PRO A 1 106 ? -14.883 0.998 9.155 1.00 68.06 106 PRO A O 1
ATOM 880 N N . LEU A 1 107 ? -16.350 2.670 9.121 1.00 76.19 107 LEU A N 1
ATOM 881 C CA . LEU A 1 107 ? -16.322 2.856 7.673 1.00 76.19 107 LEU A CA 1
ATOM 882 C C . LEU A 1 107 ? -14.971 3.352 7.132 1.00 76.19 107 LEU A C 1
ATOM 884 O O . LEU A 1 107 ? -14.718 3.219 5.930 1.00 76.19 107 LEU A O 1
ATOM 888 N N . MET A 1 108 ? -14.130 3.971 7.965 1.00 75.56 108 MET A N 1
ATOM 889 C CA . MET A 1 108 ? -12.827 4.498 7.560 1.00 75.56 108 MET A CA 1
ATOM 890 C C . MET A 1 108 ? -11.772 3.389 7.428 1.00 75.56 108 MET A C 1
ATOM 892 O O . MET A 1 108 ? -11.196 3.304 6.337 1.00 75.56 108 MET A O 1
ATOM 896 N N . PRO A 1 109 ? -11.553 2.510 8.428 1.00 76.81 109 PRO A N 1
ATOM 897 C CA . PRO A 1 109 ? -10.725 1.313 8.264 1.00 76.81 109 PRO A CA 1
ATOM 898 C C . PRO A 1 109 ? -11.153 0.437 7.074 1.00 76.81 109 PRO A C 1
ATOM 900 O O . PRO A 1 109 ? -10.316 0.125 6.225 1.00 76.81 109 PRO A O 1
ATOM 903 N N . ASP A 1 110 ? -12.455 0.160 6.913 1.00 79.62 110 ASP A N 1
ATOM 904 C CA . ASP A 1 110 ? -13.001 -0.601 5.772 1.00 79.62 110 ASP A CA 1
ATOM 905 C C . ASP A 1 110 ? -12.737 0.094 4.420 1.00 79.62 110 ASP A C 1
ATOM 907 O O . ASP A 1 110 ? -12.389 -0.531 3.410 1.00 79.62 110 ASP A O 1
ATOM 911 N N . HIS A 1 111 ? -12.891 1.422 4.348 1.00 81.94 111 HIS A N 1
ATOM 912 C CA . HIS A 1 111 ? -12.552 2.167 3.134 1.00 81.94 111 HIS A CA 1
ATOM 913 C C . HIS A 1 111 ? -11.064 2.043 2.787 1.00 81.94 111 HIS A C 1
ATOM 915 O O . HIS A 1 111 ? -10.737 1.781 1.627 1.00 81.94 111 HIS A O 1
ATOM 921 N N . MET A 1 112 ? -10.188 2.200 3.779 1.00 79.31 112 MET A N 1
ATOM 922 C CA . MET A 1 112 ? -8.741 2.115 3.605 1.00 79.31 112 MET A CA 1
ATOM 923 C C . MET A 1 112 ? -8.319 0.720 3.160 1.00 79.31 112 MET A C 1
ATOM 925 O O . MET A 1 112 ? -7.657 0.584 2.132 1.00 79.31 112 MET A O 1
ATOM 929 N N . PHE A 1 113 ? -8.786 -0.320 3.849 1.00 85.38 113 PHE A N 1
ATOM 930 C CA . PHE A 1 113 ? -8.461 -1.709 3.538 1.00 85.38 113 PHE A CA 1
ATOM 931 C C . PHE A 1 113 ? -8.765 -2.056 2.073 1.00 85.38 113 PHE A C 1
ATOM 933 O O . PHE A 1 113 ? -7.954 -2.687 1.385 1.00 85.38 113 PHE A O 1
ATOM 940 N N . ARG A 1 114 ? -9.908 -1.588 1.555 1.00 85.62 114 ARG A N 1
ATOM 941 C CA . ARG A 1 114 ? -10.307 -1.814 0.158 1.00 85.62 114 ARG A CA 1
ATOM 942 C C . ARG A 1 114 ? -9.446 -1.054 -0.845 1.00 85.62 114 ARG A C 1
ATOM 944 O O . ARG A 1 114 ? -9.147 -1.597 -1.912 1.00 85.62 114 ARG A O 1
ATOM 951 N N . GLU A 1 115 ? -9.019 0.170 -0.529 1.00 84.69 115 GLU A N 1
ATOM 952 C CA . GLU A 1 115 ? -8.060 0.896 -1.370 1.00 84.69 115 GLU A CA 1
ATOM 953 C C . GLU A 1 115 ? -6.705 0.170 -1.425 1.00 84.69 115 GLU A C 1
ATOM 955 O O . GLU A 1 115 ? -6.130 0.027 -2.511 1.00 84.69 115 GLU A O 1
ATOM 960 N N . GLU A 1 116 ? -6.239 -0.364 -0.291 1.00 83.94 116 GLU A N 1
ATOM 961 C CA . GLU A 1 116 ? -5.004 -1.151 -0.224 1.00 83.94 116 GLU A CA 1
ATOM 962 C C . GLU A 1 116 ? -5.105 -2.455 -1.020 1.00 83.94 116 GLU A C 1
ATOM 964 O O . GLU A 1 116 ? -4.219 -2.780 -1.818 1.00 83.94 116 GLU A O 1
ATOM 969 N N . CYS A 1 117 ? -6.226 -3.162 -0.873 1.00 88.00 117 CYS A N 1
ATOM 970 C CA . CYS A 1 117 ? -6.506 -4.391 -1.601 1.00 88.00 117 CYS A CA 1
ATOM 971 C C . CYS A 1 117 ? -6.460 -4.159 -3.118 1.00 88.00 117 CYS A C 1
ATOM 973 O O . CYS A 1 117 ? -5.762 -4.863 -3.854 1.00 88.00 117 CYS A O 1
ATOM 975 N N . TYR A 1 118 ? -7.134 -3.105 -3.592 1.00 87.06 118 TYR A N 1
ATOM 976 C CA . TYR A 1 118 ? -7.123 -2.734 -5.004 1.00 87.06 118 TYR A CA 1
ATOM 977 C C . TYR A 1 118 ? -5.706 -2.434 -5.510 1.00 87.06 118 TYR A C 1
ATOM 979 O O . TYR A 1 118 ? -5.337 -2.855 -6.612 1.00 87.06 118 TYR A O 1
ATOM 987 N N . TYR A 1 119 ? -4.891 -1.730 -4.721 1.00 85.62 119 TYR A N 1
ATOM 988 C CA . TYR A 1 119 ? -3.508 -1.455 -5.095 1.00 85.62 119 TYR A CA 1
ATOM 989 C C . TYR A 1 119 ? -2.691 -2.748 -5.241 1.00 85.62 119 TYR A C 1
ATOM 991 O O . TYR A 1 119 ? -2.022 -2.915 -6.264 1.00 85.62 119 TYR A O 1
ATOM 999 N N . LEU A 1 120 ? -2.768 -3.677 -4.280 1.00 88.06 120 LEU A N 1
ATOM 1000 C CA . LEU A 1 120 ? -2.038 -4.951 -4.342 1.00 88.06 120 LEU A CA 1
ATOM 1001 C C . LEU A 1 120 ? -2.460 -5.793 -5.547 1.00 88.06 120 LEU A C 1
ATOM 1003 O O . LEU A 1 120 ? -1.600 -6.317 -6.256 1.00 88.06 120 LEU A O 1
ATOM 1007 N N . MET A 1 121 ? -3.759 -5.842 -5.861 1.00 89.38 121 MET A N 1
ATOM 1008 C CA . MET A 1 121 ? -4.248 -6.504 -7.075 1.00 89.38 121 MET A CA 1
ATOM 1009 C C . MET A 1 121 ? -3.618 -5.907 -8.339 1.00 89.38 121 MET A C 1
ATOM 1011 O O . MET A 1 121 ? -3.224 -6.636 -9.252 1.00 89.38 121 MET A O 1
ATOM 1015 N N . LYS A 1 122 ? -3.496 -4.575 -8.418 1.00 87.50 122 LYS A N 1
ATOM 1016 C CA . LYS A 1 122 ? -2.839 -3.913 -9.555 1.00 87.50 122 LYS A CA 1
ATOM 1017 C C . LYS A 1 122 ? -1.337 -4.157 -9.586 1.00 87.50 122 LYS A C 1
ATOM 1019 O O . LYS A 1 122 ? -0.794 -4.339 -10.674 1.00 87.50 122 LYS A O 1
ATOM 1024 N N . LEU A 1 123 ? -0.677 -4.198 -8.433 1.00 87.00 123 LEU A N 1
ATOM 1025 C CA . LEU A 1 123 ? 0.748 -4.497 -8.339 1.00 87.00 123 LEU A CA 1
ATOM 1026 C C . LEU A 1 123 ? 1.050 -5.925 -8.821 1.00 87.00 123 LEU A C 1
ATOM 1028 O O . LEU A 1 123 ? 1.961 -6.111 -9.630 1.00 87.00 123 LEU A O 1
ATOM 1032 N N . ALA A 1 124 ? 0.244 -6.907 -8.414 1.00 89.62 124 ALA A N 1
ATOM 1033 C CA . ALA A 1 124 ? 0.355 -8.300 -8.849 1.00 89.62 124 ALA A CA 1
ATOM 1034 C C . ALA A 1 124 ? 0.121 -8.481 -10.361 1.00 89.62 124 ALA A C 1
ATOM 1036 O O . ALA A 1 124 ? 0.719 -9.343 -10.993 1.00 89.62 124 ALA A O 1
ATOM 1037 N N . GLN A 1 125 ? -0.713 -7.641 -10.986 1.00 88.69 125 GLN A N 1
ATOM 1038 C CA . GLN A 1 125 ? -0.954 -7.692 -12.437 1.00 88.69 125 GLN A 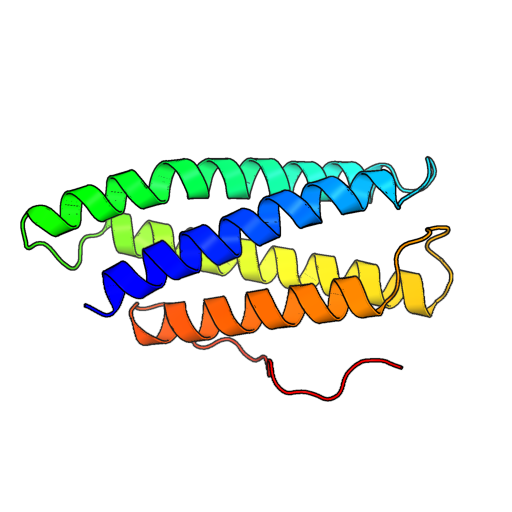CA 1
ATOM 1039 C C . GLN A 1 125 ? 0.258 -7.276 -13.284 1.00 88.69 125 GLN A C 1
ATOM 1041 O O . GLN A 1 125 ? 0.302 -7.588 -14.474 1.00 88.69 125 GLN A O 1
ATOM 1046 N N . VAL A 1 126 ? 1.215 -6.537 -12.715 1.00 83.56 126 VAL A N 1
ATOM 1047 C CA . VAL A 1 126 ? 2.353 -5.974 -13.466 1.00 83.56 126 VAL A CA 1
ATOM 1048 C C . VAL A 1 126 ? 3.719 -6.384 -12.933 1.00 83.56 126 VAL A C 1
ATOM 1050 O O . VAL A 1 126 ? 4.735 -5.937 -13.463 1.00 83.56 126 VAL A O 1
ATOM 1053 N N . SER A 1 127 ? 3.766 -7.174 -11.867 1.00 86.88 127 SER A N 1
ATOM 1054 C CA . SER A 1 127 ? 5.004 -7.586 -11.212 1.00 86.88 127 SER A CA 1
ATOM 1055 C C . SER A 1 127 ? 4.900 -9.023 -10.712 1.00 86.88 127 SER A C 1
ATOM 1057 O O . SER A 1 127 ? 3.837 -9.627 -10.775 1.00 86.88 127 SER A O 1
ATOM 1059 N N . ASP A 1 128 ? 5.997 -9.562 -10.185 1.00 87.25 128 ASP A N 1
ATOM 1060 C CA . ASP A 1 128 ? 6.060 -10.940 -9.674 1.00 87.25 128 ASP A CA 1
ATOM 1061 C C . ASP A 1 128 ? 5.473 -11.098 -8.251 1.00 87.25 128 ASP A C 1
ATOM 1063 O O . ASP A 1 128 ? 5.748 -12.086 -7.567 1.00 87.25 128 ASP A O 1
ATOM 1067 N N . VAL A 1 129 ? 4.737 -10.091 -7.776 1.00 89.50 129 VAL A N 1
ATOM 1068 C CA . VAL A 1 129 ? 4.025 -10.070 -6.489 1.00 89.50 129 VAL A CA 1
ATOM 1069 C C . VAL A 1 129 ? 2.803 -10.984 -6.564 1.00 89.50 129 VAL A C 1
ATOM 1071 O O . VAL A 1 129 ? 2.165 -11.093 -7.614 1.00 89.50 129 VAL A O 1
ATOM 1074 N N . LYS A 1 130 ? 2.472 -11.665 -5.463 1.00 89.44 130 LYS A N 1
ATOM 1075 C CA . LYS A 1 130 ? 1.324 -12.579 -5.448 1.00 89.44 130 LYS A CA 1
ATOM 1076 C C . LYS A 1 130 ? 0.015 -11.792 -5.489 1.00 89.44 130 LYS A C 1
ATOM 1078 O O . LYS A 1 130 ? -0.077 -10.682 -4.974 1.00 89.44 130 LYS A O 1
ATOM 1083 N N . MET A 1 131 ? -1.012 -12.384 -6.099 1.00 89.12 131 MET A N 1
ATOM 1084 C CA . MET A 1 131 ? -2.362 -11.826 -6.018 1.00 89.12 131 MET A CA 1
ATOM 1085 C C . MET A 1 131 ? -2.816 -11.860 -4.551 1.00 89.12 131 MET A C 1
ATOM 1087 O O . MET A 1 131 ? -2.692 -12.922 -3.935 1.00 89.12 131 MET A O 1
ATOM 1091 N N . PRO A 1 132 ? -3.307 -10.745 -3.986 1.00 89.44 132 PRO A N 1
ATOM 1092 C CA . PRO A 1 132 ? -3.774 -10.733 -2.609 1.00 89.44 132 PRO A CA 1
ATOM 1093 C C . PRO A 1 132 ? -5.078 -11.529 -2.470 1.00 89.44 132 PRO A C 1
ATOM 1095 O O . PRO A 1 132 ? -5.902 -11.566 -3.386 1.00 89.44 132 PRO A O 1
ATOM 1098 N N . GLU A 1 133 ? -5.280 -12.138 -1.305 1.00 88.38 133 GLU A N 1
ATOM 1099 C CA . GLU A 1 133 ? -6.507 -12.858 -0.943 1.00 88.38 133 GLU A CA 1
ATOM 1100 C C . GLU A 1 133 ? -7.526 -11.888 -0.315 1.00 88.38 133 GLU A C 1
ATOM 1102 O O . GLU A 1 133 ? -7.899 -12.020 0.844 1.00 88.38 133 GLU A O 1
ATOM 1107 N N . CYS A 1 134 ? -7.939 -10.861 -1.063 1.00 85.69 134 CYS A N 1
ATOM 1108 C CA . CYS A 1 134 ? -8.895 -9.851 -0.597 1.00 85.69 134 CYS A CA 1
ATOM 1109 C C . CYS A 1 134 ? -9.865 -9.431 -1.716 1.00 85.69 134 CYS A C 1
ATOM 1111 O O . CYS A 1 134 ? -9.518 -9.485 -2.899 1.00 85.69 134 CYS A O 1
ATOM 1113 N N . ASP A 1 135 ? -11.076 -8.998 -1.344 1.00 86.38 135 ASP A N 1
ATOM 1114 C CA . ASP A 1 135 ? -12.095 -8.499 -2.277 1.00 86.38 135 ASP A CA 1
ATOM 1115 C C . ASP A 1 135 ? -12.406 -7.013 -2.009 1.00 86.38 135 ASP A C 1
ATOM 1117 O O . ASP A 1 135 ? -13.045 -6.681 -1.009 1.00 86.38 135 ASP A O 1
ATOM 1121 N N . PRO A 1 136 ? -12.012 -6.084 -2.902 1.00 83.88 136 PRO A N 1
ATOM 1122 C CA . PRO A 1 136 ? -12.294 -4.663 -2.719 1.00 83.88 136 PRO A CA 1
ATOM 1123 C C . PRO A 1 136 ? -13.773 -4.299 -2.957 1.00 83.88 136 PRO A C 1
ATOM 1125 O O . PRO A 1 136 ? -14.153 -3.145 -2.756 1.00 83.88 136 PRO A O 1
ATOM 1128 N N . THR A 1 137 ? -14.601 -5.239 -3.425 1.00 85.50 137 THR A N 1
ATOM 1129 C CA . THR A 1 137 ? -16.021 -5.034 -3.760 1.00 85.50 137 THR A CA 1
ATOM 1130 C C . THR A 1 137 ? -16.990 -5.607 -2.729 1.00 85.50 137 THR A C 1
ATOM 1132 O O . THR A 1 137 ? -18.204 -5.502 -2.920 1.00 85.50 137 THR A O 1
ATOM 1135 N N . GLN A 1 138 ? -16.470 -6.158 -1.629 1.00 84.12 138 GLN A N 1
ATOM 1136 C CA . GLN A 1 138 ? -17.283 -6.705 -0.548 1.00 84.12 138 GLN A CA 1
ATOM 1137 C C . GLN A 1 138 ? -18.265 -5.666 0.041 1.00 84.12 138 GLN A C 1
ATOM 1139 O O . GLN A 1 138 ? -17.986 -4.455 -0.002 1.00 84.12 138 GLN A O 1
ATOM 1144 N N . PRO A 1 139 ? -19.423 -6.114 0.577 1.00 83.56 139 PRO A N 1
ATOM 1145 C CA . PRO A 1 139 ? -20.355 -5.246 1.293 1.00 83.56 139 PRO A CA 1
ATOM 1146 C C . PRO A 1 139 ? -19.647 -4.478 2.411 1.00 83.56 139 PRO A C 1
ATOM 1148 O O . PRO A 1 139 ? -18.721 -5.000 3.027 1.00 83.56 139 PRO A O 1
ATOM 1151 N N . ARG A 1 140 ? -20.072 -3.233 2.653 1.00 80.06 140 ARG A N 1
ATOM 1152 C CA . ARG A 1 140 ? -19.505 -2.425 3.739 1.00 80.06 140 ARG A CA 1
ATOM 1153 C C . ARG A 1 140 ? -19.954 -2.969 5.084 1.00 80.06 140 ARG A C 1
ATOM 1155 O O . ARG A 1 140 ? -21.065 -3.485 5.186 1.00 80.06 140 ARG A O 1
ATOM 1162 N N . VAL A 1 141 ? -19.099 -2.797 6.079 1.00 74.06 141 VAL A N 1
ATOM 1163 C CA . VAL A 1 141 ? -19.435 -3.063 7.476 1.00 74.06 141 VAL A CA 1
ATOM 1164 C C . VAL A 1 141 ? -20.498 -2.050 7.924 1.00 74.06 141 VAL A C 1
ATOM 1166 O O . VAL A 1 141 ? -20.423 -0.874 7.548 1.00 74.06 141 VAL A O 1
ATOM 1169 N N . GLU A 1 142 ? -21.530 -2.540 8.616 1.00 63.53 142 GLU A N 1
ATOM 1170 C CA . GLU A 1 142 ? -22.679 -1.767 9.123 1.00 63.53 142 GLU A CA 1
ATOM 1171 C C . GLU A 1 142 ? -22.537 -1.453 10.612 1.00 63.53 142 GLU A C 1
ATOM 1173 O O . GLU A 1 142 ? -22.070 -2.346 11.354 1.00 63.53 142 GLU A O 1
#

Foldseek 3Di:
DLLVVLLVLLLVLLVVLLVLLVVVLVFFDPVPVVLNVVSVVLNVVSVVLNVVSVVVVVVCVVVCPDDPVVQVSLVVLLVSLVVVLVSLVVVLVCVVVVVGPGPDDSQSSLLSSLSSLVSQCSSVVRHVRDNDPDDSPDDTDD

Sequence (142 aa):
MFFLLILTHGKVSFSKRCFLADSIPLCLPFMHILLIQESRTFTKRFEEYFLKAPELAGYLRTHLFTFPALNRFNREVELEMALFQSFLSEIEELELEDEVLGTLSPLMPDHMFREECYYLMKLAQVSDVKMPECDPTQPRVE

pLDDT: mean 75.68, std 16.77, range [32.62, 93.12]

Organism: NCBI:txid1471761